Protein AF-A0AA91GP46-F1 (afdb_monomer)

Sequence (173 aa):
DNTVKLWDTSTGKQIKTLKGHTNSVNGVSFSPDGKMLASASGDNTVKLWDTSTGNQIKTLKGHTNSVNGVSFSPDGKMLASASGDNTVKLWDTSTGKQIKTLTGHTGLVNGVSFSPDGKMLATASRDNTVRLWRWDSDYLLREGCDFIREYFNTNPPEDESDRHMCDGIGSAK

Secondary structure (DSSP, 8-state):
--EEEEE-TTT--EEEEEE--SS-EEEEEE-TTSSEEEEEETTSEEEEEETTT--EEEEEE--SS-EEEEEE-TTSSEEEEEETTS-EEEEETTT--EEEEE---SS-EEEEEE-TTSSEEEEEETTS-EEEEE--HHHHHHHHHHHHHHHHTTS--SSGGGGGTTTT-----

pLDDT: mean 95.14, std 6.08, range [58.66, 98.94]

Mean predicted aligned error: 5.58 Å

Foldseek 3Di:
DQWDWDADPVPRDTPDIQHDGPFDFQEKEAQLVRQWIWTWFQSQWIWIAGRVVSDTPDIQHDGPGGFNYKEAQLVRQWMWTFFQSQWIWIAGPVVSDTPDIHHDGPGGWNYWYADNVRQWMWIDGPSRDIDIDGDDPLLVLQVVVVVQCVVCVPPPDPDPVSVCPCPPRHHHD

Structure (mmCIF, N/CA/C/O backbone):
data_AF-A0AA91GP46-F1
#
_entry.id   AF-A0AA91GP46-F1
#
loop_
_atom_site.group_PDB
_atom_site.id
_atom_site.type_symbol
_atom_site.label_atom_id
_atom_site.label_alt_id
_atom_site.label_comp_id
_atom_site.label_asym_id
_atom_site.label_entity_id
_atom_site.label_seq_id
_atom_site.pdbx_PDB_ins_code
_atom_site.Cartn_x
_atom_site.Cartn_y
_atom_site.Cartn_z
_atom_site.occupancy
_atom_site.B_iso_or_equiv
_atom_site.auth_seq_id
_atom_site.auth_comp_id
_atom_site.auth_asym_id
_atom_site.auth_atom_id
_atom_site.pdbx_PDB_model_num
ATOM 1 N N . ASP A 1 1 ? -9.945 14.471 12.479 1.00 96.56 1 ASP A N 1
ATOM 2 C CA . ASP A 1 1 ? -9.531 14.522 13.901 1.00 96.56 1 ASP A CA 1
ATOM 3 C C . ASP A 1 1 ? -8.277 13.670 14.175 1.00 96.56 1 ASP A C 1
ATOM 5 O O . ASP A 1 1 ? -7.991 13.372 15.328 1.00 96.56 1 ASP A O 1
ATOM 9 N N . ASN A 1 2 ? -7.514 13.296 13.136 1.00 98.19 2 ASN A N 1
ATOM 10 C CA . ASN A 1 2 ? -6.293 12.481 13.210 1.00 98.19 2 ASN A CA 1
ATOM 11 C C . ASN A 1 2 ? -6.487 11.062 13.782 1.00 98.19 2 ASN A C 1
ATOM 13 O O . ASN A 1 2 ? -5.512 10.397 14.137 1.00 98.19 2 ASN A O 1
ATOM 17 N N . THR A 1 3 ? -7.729 10.578 13.885 1.00 98.19 3 THR A N 1
ATOM 18 C CA . THR A 1 3 ? -8.027 9.243 14.414 1.00 98.19 3 THR A CA 1
ATOM 19 C C . THR A 1 3 ? -8.643 8.334 13.361 1.00 98.19 3 THR A C 1
ATOM 21 O O . THR A 1 3 ? -9.238 8.793 12.389 1.00 98.19 3 THR A O 1
ATOM 24 N N . VAL A 1 4 ? -8.525 7.025 13.579 1.00 98.56 4 VAL A N 1
ATOM 25 C CA . VAL A 1 4 ? -9.349 6.019 12.897 1.00 98.56 4 VAL A CA 1
ATOM 26 C C . VAL A 1 4 ? -10.395 5.524 13.883 1.00 98.56 4 VAL A C 1
ATOM 28 O O . VAL A 1 4 ? -10.095 5.319 15.057 1.00 98.56 4 VAL A O 1
ATOM 31 N N . LYS A 1 5 ? -11.625 5.306 13.428 1.00 98.25 5 LYS A N 1
ATOM 32 C CA . LYS A 1 5 ? -12.705 4.775 14.265 1.00 98.25 5 LYS A CA 1
ATOM 33 C C . LYS A 1 5 ? -13.228 3.481 13.666 1.00 98.25 5 LYS A C 1
ATOM 35 O O . LYS A 1 5 ? -13.514 3.426 12.475 1.00 98.25 5 LYS A O 1
ATOM 40 N N . LEU A 1 6 ? -13.340 2.456 14.502 1.00 97.62 6 LEU A N 1
ATOM 41 C CA . LEU A 1 6 ? -13.968 1.189 14.147 1.00 97.62 6 LEU A CA 1
ATOM 42 C C . LEU A 1 6 ? -15.413 1.207 14.620 1.00 97.62 6 LEU A C 1
ATOM 44 O O . LEU A 1 6 ? -15.687 1.637 15.743 1.00 97.62 6 LEU A O 1
ATOM 48 N N . TRP A 1 7 ? -16.311 0.725 13.772 1.00 97.88 7 TRP A N 1
ATOM 49 C CA . TRP A 1 7 ? -17.750 0.741 13.992 1.00 97.88 7 TRP A CA 1
ATOM 50 C C . TRP A 1 7 ? -18.317 -0.648 13.764 1.00 97.88 7 TRP A C 1
ATOM 52 O O . TRP A 1 7 ? -17.886 -1.363 12.861 1.00 97.88 7 TRP A O 1
ATOM 62 N N . ASP A 1 8 ? -19.288 -1.008 14.585 1.00 96.94 8 ASP A N 1
ATOM 63 C CA . ASP A 1 8 ? -20.102 -2.189 14.373 1.00 96.94 8 ASP A CA 1
ATOM 64 C C . ASP A 1 8 ? -21.146 -1.865 13.298 1.00 96.94 8 ASP A C 1
ATOM 66 O O . ASP A 1 8 ? -21.935 -0.930 13.452 1.00 96.94 8 ASP A O 1
ATOM 70 N N . THR A 1 9 ? -21.140 -2.610 12.195 1.00 95.88 9 THR A N 1
ATOM 71 C CA . THR A 1 9 ? -22.022 -2.341 11.049 1.00 95.88 9 THR A CA 1
ATOM 72 C C . THR A 1 9 ? -23.475 -2.723 11.310 1.00 95.88 9 THR A C 1
ATOM 74 O O . THR A 1 9 ? -24.362 -2.177 10.660 1.00 95.88 9 THR A O 1
ATOM 77 N N . SER A 1 10 ? -23.734 -3.624 12.263 1.00 97.56 10 SER A N 1
ATOM 78 C CA . SER A 1 10 ? -25.087 -4.075 12.601 1.00 97.56 10 SER A CA 1
ATOM 79 C C . SER A 1 10 ? -25.807 -3.106 13.542 1.00 97.56 10 SER A C 1
ATOM 81 O O . SER A 1 10 ? -27.008 -2.885 13.414 1.00 97.56 10 SER A O 1
ATOM 83 N N . THR A 1 11 ? -25.068 -2.495 14.470 1.00 97.62 11 THR A N 1
ATOM 84 C CA . THR A 1 11 ? -25.612 -1.612 15.512 1.00 97.62 11 THR A CA 1
ATOM 85 C C . THR A 1 11 ? -25.316 -0.134 15.272 1.00 97.62 11 THR A C 1
ATOM 87 O O . THR A 1 11 ? -25.898 0.715 15.947 1.00 97.62 11 THR A O 1
ATOM 90 N N . GLY A 1 12 ? -24.382 0.192 14.373 1.00 96.94 12 GLY A N 1
ATOM 91 C CA . GLY A 1 12 ? -23.909 1.559 14.139 1.00 96.94 12 GLY A CA 1
ATOM 92 C C . GLY A 1 12 ? -23.119 2.149 15.311 1.00 96.94 12 GLY A C 1
ATOM 93 O O . GLY A 1 12 ? -22.878 3.355 15.349 1.00 96.94 12 GLY A O 1
ATOM 94 N N . LYS A 1 13 ? -22.726 1.333 16.298 1.00 97.88 13 LYS A N 1
ATOM 95 C CA . LYS A 1 13 ? -21.994 1.801 17.480 1.00 97.88 13 LYS A CA 1
ATOM 96 C C . LYS A 1 13 ? -20.494 1.829 17.217 1.00 97.88 13 LYS A C 1
ATOM 98 O O . LYS A 1 13 ? -19.929 0.909 16.631 1.00 97.88 13 LYS A O 1
ATOM 103 N N . GLN A 1 14 ? -19.828 2.873 17.704 1.00 97.44 14 GLN A N 1
ATOM 104 C CA . GLN A 1 14 ? -18.370 2.950 17.672 1.00 97.44 14 GLN A CA 1
ATOM 105 C C . GLN A 1 14 ? -17.780 1.899 18.625 1.00 97.44 14 GLN A C 1
ATOM 107 O O . GLN A 1 14 ? -18.035 1.940 19.827 1.00 97.44 14 GLN A O 1
ATOM 112 N N . ILE A 1 15 ? -16.952 0.999 18.097 1.00 97.06 15 ILE A N 1
ATOM 113 C CA . ILE A 1 15 ? -16.256 -0.046 18.857 1.00 97.06 15 ILE A CA 1
ATOM 114 C C . ILE A 1 15 ? -14.956 0.505 19.455 1.00 97.06 15 ILE A C 1
ATOM 116 O O . ILE A 1 15 ? -14.682 0.321 20.639 1.00 97.06 15 ILE A O 1
ATOM 120 N N . LYS A 1 16 ? -14.139 1.198 18.646 1.00 96.94 16 LYS A N 1
ATOM 121 C CA . LYS A 1 16 ? -12.816 1.712 19.052 1.00 96.94 16 LYS A CA 1
ATOM 122 C C . LYS A 1 16 ? -12.487 3.036 18.370 1.00 96.94 16 LYS A C 1
ATOM 124 O O . LYS A 1 16 ? -12.956 3.317 17.271 1.00 96.94 16 LYS A O 1
ATOM 129 N N . THR A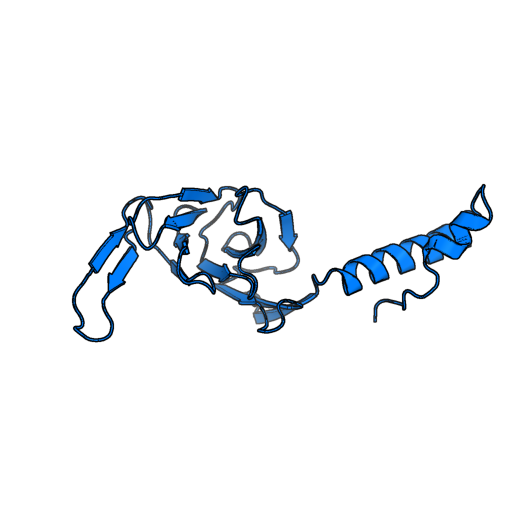 1 17 ? -11.625 3.824 19.010 1.00 98.25 17 THR A N 1
ATOM 130 C CA . THR A 1 17 ? -10.915 4.951 18.386 1.00 98.25 17 THR A CA 1
ATOM 131 C C . THR A 1 17 ? -9.416 4.672 18.460 1.00 98.25 17 THR A C 1
ATOM 133 O O . THR A 1 17 ? -8.861 4.594 19.553 1.00 98.25 17 THR A O 1
ATOM 136 N N . LEU A 1 18 ? -8.771 4.533 17.307 1.00 98.50 18 LEU A N 1
ATOM 137 C CA . LEU A 1 18 ? -7.339 4.310 17.156 1.00 98.50 18 LEU A CA 1
ATOM 138 C C . LEU A 1 18 ? -6.648 5.674 17.052 1.00 98.50 18 LEU A C 1
ATOM 140 O O . LEU A 1 18 ? -6.900 6.446 16.121 1.00 98.50 18 LEU A O 1
ATOM 144 N N . LYS A 1 19 ? -5.809 5.989 18.041 1.00 98.25 19 LYS A N 1
ATOM 145 C CA . LYS A 1 19 ? -5.081 7.260 18.143 1.00 98.25 19 LYS A CA 1
ATOM 146 C C . LYS A 1 19 ? -3.595 7.019 17.904 1.00 98.25 19 LYS A C 1
ATOM 148 O O . LYS A 1 19 ? -3.043 6.051 18.417 1.00 98.25 19 LYS A O 1
ATOM 153 N N . GLY A 1 20 ? -2.945 7.916 17.168 1.00 98.12 20 GLY A N 1
ATOM 154 C CA . GLY A 1 20 ? -1.490 7.870 16.994 1.00 98.12 20 GLY A CA 1
ATOM 155 C C . GLY A 1 20 ? -0.954 8.598 15.766 1.00 98.12 20 GLY A C 1
ATOM 156 O O . GLY A 1 20 ? 0.243 8.866 15.718 1.00 98.12 20 GLY A O 1
ATOM 157 N N . HIS A 1 21 ? -1.799 8.925 14.786 1.00 98.75 21 HIS A N 1
ATOM 158 C CA . HIS A 1 21 ? -1.421 9.855 13.722 1.00 98.75 21 HIS A CA 1
ATOM 159 C C . HIS A 1 21 ? -1.382 11.293 14.249 1.00 98.75 21 HIS A C 1
ATOM 161 O O . HIS A 1 21 ? -2.168 11.668 15.122 1.00 98.75 21 HIS A O 1
ATOM 167 N N . THR A 1 22 ? -0.455 12.093 13.724 1.00 98.62 22 THR A N 1
ATOM 168 C CA . THR A 1 22 ? -0.281 13.505 14.116 1.00 98.62 22 THR A CA 1
ATOM 169 C C . THR A 1 22 ? -0.909 14.477 13.119 1.00 98.62 22 THR A C 1
ATOM 171 O O . THR A 1 22 ? -0.938 15.679 13.369 1.00 98.62 22 THR A O 1
ATOM 174 N N . ASN A 1 23 ? -1.453 13.961 12.016 1.00 98.75 23 ASN A N 1
ATOM 175 C CA . ASN A 1 23 ? -2.163 14.715 10.991 1.00 98.75 23 ASN A CA 1
ATOM 176 C C . ASN A 1 23 ? -3.373 13.908 10.479 1.00 98.75 23 ASN A C 1
ATOM 178 O O . ASN A 1 23 ? -3.661 12.813 10.973 1.00 98.75 23 ASN A O 1
ATOM 182 N N . SER A 1 24 ? -4.097 14.468 9.512 1.00 98.50 24 SER A N 1
ATOM 183 C CA . SER A 1 24 ? -5.296 13.884 8.915 1.00 98.50 24 SER A CA 1
ATOM 184 C C . SER A 1 24 ? -5.038 12.481 8.375 1.00 98.50 24 SER A C 1
ATOM 186 O O . SER A 1 24 ? -4.049 12.245 7.686 1.00 98.50 24 SER A O 1
ATOM 188 N N . VAL A 1 25 ? -5.961 11.565 8.664 1.00 98.81 25 VAL A N 1
ATOM 189 C CA . VAL A 1 25 ? -5.980 10.228 8.070 1.00 98.81 25 VAL A CA 1
ATOM 190 C C . VAL A 1 25 ? -6.736 10.314 6.749 1.00 98.81 25 VAL A C 1
ATOM 192 O O . VAL A 1 25 ? -7.915 10.657 6.740 1.00 98.81 25 VAL A O 1
ATOM 195 N N . ASN A 1 26 ? -6.051 10.019 5.649 1.00 98.56 26 ASN A N 1
ATOM 196 C CA . ASN A 1 26 ? -6.569 10.197 4.292 1.00 98.56 26 ASN A CA 1
ATOM 197 C C . ASN A 1 26 ? -7.157 8.909 3.706 1.00 98.56 26 ASN A C 1
ATOM 199 O O . ASN A 1 26 ? -8.009 8.964 2.825 1.00 98.56 26 ASN A O 1
ATOM 203 N N . GLY A 1 27 ? -6.723 7.747 4.199 1.00 98.06 27 GLY A N 1
ATOM 204 C CA . GLY A 1 27 ? -7.195 6.455 3.714 1.00 98.06 27 GLY A CA 1
ATOM 205 C C . GLY A 1 27 ? -7.035 5.356 4.753 1.00 98.06 27 GLY A C 1
ATOM 206 O O . GLY A 1 27 ? -6.157 5.423 5.616 1.00 98.06 27 GLY A O 1
ATOM 207 N N . VAL A 1 28 ? -7.883 4.336 4.659 1.00 98.69 28 VAL A N 1
ATOM 208 C CA . VAL A 1 28 ? -7.828 3.131 5.491 1.00 98.69 28 VAL A CA 1
ATOM 209 C C . VAL A 1 28 ? -8.083 1.890 4.642 1.00 98.69 28 VAL A C 1
ATOM 211 O O . VAL A 1 28 ? -8.812 1.955 3.657 1.00 98.69 28 VAL A O 1
ATOM 214 N N . SER A 1 29 ? -7.506 0.758 5.037 1.00 98.69 29 SER A N 1
ATOM 215 C CA . SER A 1 29 ? -7.761 -0.546 4.416 1.00 98.69 29 SER A CA 1
ATOM 216 C C . SER A 1 29 ? -7.728 -1.627 5.483 1.00 98.69 29 SER A C 1
ATOM 218 O O . SER A 1 29 ? -6.786 -1.683 6.273 1.00 98.69 29 SER A O 1
ATOM 220 N N . PHE A 1 30 ? -8.715 -2.519 5.487 1.00 98.62 30 PHE A N 1
ATOM 221 C CA . PHE A 1 30 ? -8.590 -3.776 6.220 1.00 98.62 30 PHE A CA 1
ATOM 222 C C . PHE A 1 30 ? -7.659 -4.725 5.469 1.00 98.62 30 PHE A C 1
ATOM 224 O O . PHE A 1 30 ? -7.580 -4.694 4.239 1.00 98.62 30 PHE A O 1
ATOM 231 N N . SER A 1 31 ? -6.951 -5.550 6.230 1.00 98.44 31 SER A N 1
ATOM 232 C CA . SER A 1 31 ? -6.342 -6.775 5.716 1.00 98.44 31 SER A CA 1
ATOM 233 C C . SER A 1 31 ? -7.433 -7.786 5.335 1.00 98.44 31 SER A C 1
ATOM 235 O O . SER A 1 31 ? -8.527 -7.731 5.904 1.00 98.44 31 SER A O 1
ATOM 237 N N . PRO A 1 32 ? -7.160 -8.719 4.406 1.00 98.25 32 PRO A N 1
ATOM 238 C CA . PRO A 1 32 ? -8.157 -9.685 3.936 1.00 98.25 32 PRO A CA 1
ATOM 239 C C . PRO A 1 32 ? -8.743 -10.576 5.039 1.00 98.25 32 PRO A C 1
ATOM 241 O O . PRO A 1 32 ? -9.914 -10.936 4.976 1.00 98.25 32 PRO A O 1
ATOM 244 N N . ASP A 1 33 ? -7.956 -10.903 6.068 1.00 97.81 33 ASP A N 1
ATOM 245 C CA . ASP A 1 33 ? -8.416 -11.686 7.222 1.00 97.81 33 ASP A CA 1
ATOM 246 C C . ASP A 1 33 ? -9.077 -10.832 8.321 1.00 97.81 33 ASP A C 1
ATOM 248 O O . ASP A 1 33 ? -9.532 -11.362 9.336 1.00 97.81 33 ASP A O 1
ATOM 252 N N . GLY A 1 34 ? -9.118 -9.509 8.135 1.00 97.81 34 GLY A N 1
ATOM 253 C CA . GLY A 1 34 ? -9.711 -8.545 9.054 1.00 97.81 34 GLY A CA 1
ATOM 254 C C . GLY A 1 34 ? -8.941 -8.327 10.359 1.00 97.81 34 GLY A C 1
ATOM 255 O O . GLY A 1 34 ? -9.394 -7.532 11.186 1.00 97.81 34 GLY A O 1
ATOM 256 N N . LYS A 1 35 ? -7.789 -8.978 10.577 1.00 97.81 35 LYS A N 1
ATOM 257 C CA . LYS A 1 35 ? -7.037 -8.879 11.847 1.00 97.81 35 LYS A CA 1
ATOM 258 C C . LYS A 1 35 ? -6.205 -7.611 11.945 1.00 97.81 35 LYS A C 1
ATOM 260 O O . LYS A 1 35 ? -5.932 -7.119 13.039 1.00 97.81 35 LYS A O 1
ATOM 265 N N . MET A 1 36 ? -5.815 -7.070 10.798 1.00 98.31 36 MET A N 1
ATOM 266 C CA . MET A 1 36 ? -5.086 -5.813 10.695 1.00 98.31 36 MET A CA 1
ATOM 267 C C . MET A 1 36 ? -5.898 -4.750 9.961 1.00 98.31 36 MET A C 1
ATOM 269 O O . MET A 1 36 ? -6.620 -5.044 9.005 1.00 98.31 36 MET A O 1
ATOM 273 N N . LEU A 1 37 ? -5.718 -3.499 10.371 1.00 98.69 37 LEU A N 1
ATOM 274 C CA . LEU A 1 37 ? -6.115 -2.316 9.615 1.00 98.69 37 LEU A CA 1
ATOM 275 C C . LEU A 1 37 ? -4.865 -1.497 9.304 1.00 98.69 37 LEU A C 1
ATOM 277 O O . LEU A 1 37 ? -3.976 -1.368 10.144 1.00 98.69 37 LEU A O 1
ATOM 281 N N . ALA A 1 38 ? -4.798 -0.936 8.105 1.00 98.88 38 ALA A N 1
ATOM 282 C CA . ALA A 1 38 ? -3.798 0.039 7.713 1.00 98.88 38 ALA A CA 1
ATOM 283 C C . ALA A 1 38 ? -4.437 1.420 7.590 1.00 98.88 38 ALA A C 1
ATOM 285 O O . ALA A 1 38 ? -5.573 1.533 7.129 1.00 98.88 38 ALA A O 1
ATOM 286 N N . SER A 1 39 ? -3.703 2.465 7.962 1.00 98.88 39 SER A N 1
ATOM 287 C CA . SER A 1 39 ? -4.118 3.858 7.783 1.00 98.88 39 SER A CA 1
ATOM 288 C C . SER A 1 39 ? -3.008 4.693 7.159 1.00 98.88 39 SER A C 1
ATOM 290 O O . SER A 1 39 ? -1.861 4.620 7.596 1.00 98.88 39 SER A O 1
ATOM 292 N N . ALA A 1 40 ? -3.360 5.485 6.149 1.00 98.88 40 ALA A N 1
ATOM 293 C CA . ALA A 1 40 ? -2.502 6.445 5.461 1.00 98.88 40 ALA A CA 1
ATOM 294 C C . ALA A 1 40 ? -2.780 7.863 5.973 1.00 98.88 40 ALA A C 1
ATOM 296 O O . ALA A 1 40 ? -3.942 8.223 6.173 1.00 98.88 40 ALA A O 1
ATOM 297 N N . SER A 1 41 ? -1.736 8.664 6.182 1.00 98.88 41 SER A N 1
ATOM 298 C CA . SER A 1 41 ? -1.865 9.967 6.837 1.00 98.88 41 SER A CA 1
ATOM 299 C C . SER A 1 41 ? -1.019 11.066 6.202 1.00 98.88 41 SER A C 1
ATOM 301 O O . SER A 1 41 ? 0.054 10.829 5.639 1.00 98.88 41 SER A O 1
ATOM 303 N N . GLY A 1 42 ? -1.483 12.302 6.391 1.00 98.81 42 GLY A N 1
ATOM 304 C CA . GLY A 1 42 ? -0.745 13.533 6.112 1.00 98.81 42 GLY A CA 1
ATOM 305 C C . GLY A 1 42 ? 0.460 13.775 7.028 1.00 98.81 42 GLY A C 1
ATOM 306 O O . GLY A 1 42 ? 1.102 14.813 6.918 1.00 98.81 42 GLY A O 1
ATOM 307 N N . ASP A 1 43 ? 0.764 12.862 7.955 1.00 98.81 43 ASP A N 1
ATOM 308 C CA . ASP A 1 43 ? 2.023 12.849 8.718 1.00 98.81 43 ASP A CA 1
ATOM 309 C C . ASP A 1 43 ? 3.144 12.063 8.013 1.00 98.81 43 ASP A C 1
ATOM 311 O O . ASP A 1 43 ? 4.183 11.779 8.610 1.00 98.81 43 ASP A O 1
ATOM 315 N N . ASN A 1 44 ? 2.928 11.729 6.737 1.00 98.81 44 ASN A N 1
ATOM 316 C CA . ASN A 1 44 ? 3.842 11.013 5.847 1.00 98.81 44 ASN A CA 1
ATOM 317 C C . ASN A 1 44 ? 4.085 9.550 6.254 1.00 98.81 44 ASN A C 1
ATOM 319 O O . ASN A 1 44 ? 5.022 8.908 5.768 1.00 98.81 44 ASN A O 1
ATOM 323 N N . THR A 1 45 ? 3.249 8.997 7.140 1.00 98.88 45 THR A N 1
ATOM 324 C CA . THR A 1 45 ? 3.364 7.608 7.589 1.00 98.88 45 THR A CA 1
ATOM 325 C C . THR A 1 45 ? 2.146 6.771 7.230 1.00 98.88 45 THR A C 1
ATOM 327 O O . THR A 1 45 ? 1.029 7.266 7.055 1.00 98.88 45 THR A O 1
ATOM 330 N N . VAL A 1 46 ? 2.380 5.462 7.171 1.00 98.94 46 VAL A N 1
ATOM 331 C CA . VAL A 1 46 ? 1.321 4.459 7.260 1.00 98.94 46 VAL A CA 1
ATOM 332 C C . VAL A 1 46 ? 1.409 3.789 8.623 1.00 98.94 46 VAL A C 1
ATOM 334 O O . VAL A 1 46 ? 2.504 3.470 9.085 1.00 98.94 46 VAL A O 1
ATOM 337 N N . LYS A 1 47 ? 0.279 3.544 9.282 1.00 98.88 47 LYS A N 1
ATOM 338 C CA . LYS A 1 47 ? 0.242 2.760 10.524 1.00 98.88 47 LYS A CA 1
ATOM 339 C C . LYS A 1 47 ? -0.537 1.476 10.322 1.00 98.88 47 LYS A C 1
ATOM 341 O O . LYS A 1 47 ? -1.547 1.469 9.627 1.00 98.88 47 LYS A O 1
ATOM 346 N N . LEU A 1 48 ? -0.043 0.405 10.936 1.00 98.81 48 LEU A N 1
ATOM 347 C CA . LEU A 1 48 ? -0.727 -0.880 11.024 1.00 98.81 48 LEU A CA 1
ATOM 348 C C . LEU A 1 48 ? -1.260 -1.057 12.438 1.00 98.81 48 LEU A C 1
ATOM 350 O O . LEU A 1 48 ? -0.535 -0.813 13.405 1.00 98.81 48 LEU A O 1
ATOM 354 N N . TRP A 1 49 ? -2.501 -1.505 12.542 1.00 98.75 49 TRP A N 1
ATOM 355 C CA . TRP A 1 49 ? -3.242 -1.648 13.787 1.00 98.75 49 TRP A CA 1
ATOM 356 C C . TRP A 1 49 ? -3.794 -3.055 13.894 1.00 98.75 49 TRP A C 1
ATOM 358 O O . TRP A 1 49 ? -4.268 -3.603 12.903 1.00 98.75 49 TRP A O 1
ATOM 368 N N . ASP A 1 50 ? -3.773 -3.604 15.097 1.00 98.44 50 ASP A N 1
ATOM 369 C CA . ASP A 1 50 ? -4.496 -4.824 15.422 1.00 98.44 50 ASP A CA 1
ATOM 370 C C . ASP A 1 50 ? -5.967 -4.453 15.652 1.00 98.44 50 ASP A C 1
ATOM 372 O O . ASP A 1 50 ? -6.276 -3.599 16.488 1.00 98.44 50 ASP A O 1
ATOM 376 N N . THR A 1 51 ? -6.887 -5.044 14.893 1.00 97.44 51 THR A N 1
ATOM 377 C CA . THR A 1 51 ? -8.310 -4.660 14.934 1.00 97.44 51 THR A CA 1
ATOM 378 C C . THR A 1 51 ? -9.002 -5.123 16.216 1.00 97.44 51 THR A C 1
ATOM 380 O O . THR A 1 51 ? -9.917 -4.452 16.703 1.00 97.44 51 THR A O 1
ATOM 383 N N . SER A 1 52 ? -8.530 -6.223 16.810 1.00 97.19 52 SER A N 1
ATOM 384 C CA . SER A 1 52 ? -9.103 -6.817 18.020 1.00 97.19 52 SER A CA 1
ATOM 385 C C . SER A 1 52 ? -8.763 -6.011 19.278 1.00 97.19 52 SER A C 1
ATOM 387 O O . SER A 1 52 ? -9.631 -5.698 20.099 1.00 97.19 52 SER A O 1
ATOM 389 N N . THR A 1 53 ? -7.509 -5.582 19.403 1.00 97.44 53 THR A N 1
ATOM 390 C CA . THR A 1 53 ? -7.001 -4.823 20.550 1.00 97.44 53 THR A CA 1
ATOM 391 C C . THR A 1 53 ? -7.141 -3.322 20.321 1.00 97.44 53 THR A C 1
ATOM 393 O O . THR A 1 53 ? -7.510 -2.595 21.243 1.00 97.44 53 THR A O 1
ATOM 396 N N . GLY A 1 54 ? -6.992 -2.856 19.080 1.00 97.19 54 GLY A N 1
ATOM 397 C CA . GLY A 1 54 ? -6.874 -1.441 18.725 1.00 97.19 54 GLY A CA 1
ATOM 398 C C . GLY A 1 54 ? -5.456 -0.890 18.887 1.00 97.19 54 GLY A C 1
ATOM 399 O O . GLY A 1 54 ? -5.248 0.315 18.736 1.00 97.19 54 GLY A O 1
ATOM 400 N N . ASN A 1 55 ? -4.483 -1.745 19.205 1.00 98.06 55 ASN A N 1
ATOM 401 C CA . ASN A 1 55 ? -3.103 -1.329 19.399 1.00 98.06 55 ASN A CA 1
ATOM 402 C C . ASN A 1 55 ? -2.409 -1.094 18.057 1.00 98.06 55 ASN A C 1
ATOM 404 O O . ASN A 1 55 ? -2.624 -1.814 17.081 1.00 98.06 55 ASN A O 1
ATOM 408 N N . GLN A 1 56 ? -1.525 -0.099 18.020 1.00 98.44 56 GLN A N 1
ATOM 409 C CA . GLN A 1 56 ? -0.631 0.100 16.886 1.00 98.44 56 GLN A CA 1
ATOM 410 C C . GLN A 1 56 ? 0.421 -1.018 16.866 1.00 98.44 56 GLN A C 1
ATOM 412 O O . GLN A 1 56 ? 1.200 -1.151 17.806 1.00 98.44 56 GLN A O 1
ATOM 417 N N . ILE A 1 57 ? 0.487 -1.773 15.772 1.00 98.12 57 ILE A N 1
ATOM 418 C CA . ILE A 1 57 ? 1.487 -2.822 15.539 1.00 98.12 57 ILE A CA 1
ATOM 419 C C . ILE A 1 57 ? 2.769 -2.194 14.978 1.00 98.12 57 ILE A C 1
ATOM 421 O O . ILE A 1 57 ? 3.868 -2.475 15.452 1.00 98.12 57 ILE A O 1
ATOM 425 N N . LYS A 1 58 ? 2.645 -1.336 13.954 1.00 98.31 58 LYS A N 1
ATOM 426 C CA . LYS A 1 58 ? 3.793 -0.737 13.249 1.00 98.31 58 LYS A CA 1
ATOM 427 C C . LYS A 1 58 ? 3.505 0.682 12.775 1.00 98.31 58 LYS A C 1
ATOM 429 O O . LYS A 1 58 ? 2.360 1.048 12.521 1.00 98.31 58 LYS A O 1
ATOM 434 N N . THR A 1 59 ? 4.572 1.460 12.605 1.00 98.69 59 THR A N 1
ATOM 435 C CA . THR A 1 59 ? 4.576 2.702 11.819 1.00 98.69 59 THR A CA 1
ATOM 436 C C . THR A 1 59 ? 5.564 2.529 10.671 1.00 98.69 59 THR A C 1
ATOM 438 O O . THR A 1 59 ? 6.757 2.351 10.910 1.00 98.69 59 THR A O 1
ATOM 441 N N . LEU A 1 60 ? 5.068 2.577 9.442 1.00 98.81 60 LEU A N 1
ATOM 442 C CA . LEU A 1 60 ? 5.850 2.487 8.219 1.00 98.81 60 LEU A CA 1
ATOM 443 C C . LEU A 1 60 ? 6.255 3.905 7.808 1.00 98.81 60 LEU A C 1
ATOM 445 O O . LEU A 1 60 ? 5.402 4.759 7.547 1.00 98.81 60 LEU A O 1
ATOM 449 N N . LYS A 1 61 ? 7.564 4.158 7.806 1.00 98.62 61 LYS A N 1
ATOM 450 C CA . LYS A 1 61 ? 8.171 5.449 7.465 1.00 98.62 61 LYS A CA 1
ATOM 451 C C . LYS A 1 61 ? 8.963 5.308 6.173 1.00 98.62 61 LYS A C 1
ATOM 453 O O . LYS A 1 61 ? 9.631 4.297 5.973 1.00 98.62 61 LYS A O 1
ATOM 458 N N . GLY A 1 62 ? 8.919 6.331 5.327 1.00 98.25 62 GLY A N 1
ATOM 459 C CA . GLY A 1 62 ? 9.726 6.377 4.106 1.00 98.25 62 GLY A CA 1
ATOM 460 C C . GLY A 1 62 ? 9.166 7.278 3.011 1.00 98.25 62 GLY A C 1
ATOM 461 O O . GLY A 1 62 ? 9.922 7.674 2.130 1.00 98.25 62 GLY A O 1
ATOM 462 N N . HIS A 1 63 ? 7.875 7.615 3.051 1.00 98.75 63 HIS A N 1
ATOM 463 C CA . HIS A 1 63 ? 7.331 8.688 2.220 1.00 98.75 63 HIS A CA 1
ATOM 464 C C . HIS A 1 63 ? 7.804 10.053 2.731 1.00 98.75 63 HIS A C 1
ATOM 466 O O . HIS A 1 63 ? 7.977 10.251 3.936 1.00 98.75 63 H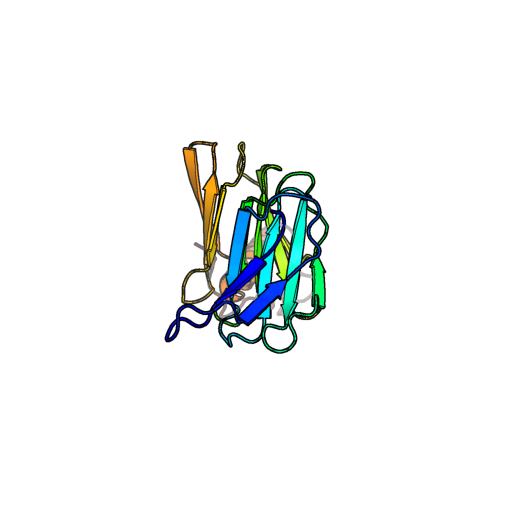IS A O 1
ATOM 472 N N . THR A 1 64 ? 8.030 10.988 1.810 1.00 98.69 64 THR A N 1
ATOM 473 C CA . THR A 1 64 ? 8.510 12.348 2.124 1.00 98.69 64 THR A CA 1
ATOM 474 C C . THR A 1 64 ? 7.394 13.391 2.094 1.00 98.69 64 THR A C 1
ATOM 476 O O . THR A 1 64 ? 7.629 14.555 2.408 1.00 98.69 64 THR A O 1
ATOM 479 N N . ASN A 1 65 ? 6.175 12.971 1.757 1.00 98.81 65 ASN A N 1
ATOM 480 C CA . ASN A 1 65 ? 4.970 13.791 1.736 1.00 98.81 65 ASN A CA 1
ATOM 481 C C . ASN A 1 65 ? 3.750 12.948 2.163 1.00 98.81 65 ASN A C 1
ATOM 483 O O . ASN A 1 65 ? 3.884 11.752 2.441 1.00 98.81 65 ASN A O 1
ATOM 487 N N . SER A 1 66 ? 2.577 13.582 2.230 1.00 98.75 66 SER A N 1
ATOM 488 C CA . SER A 1 66 ? 1.316 12.994 2.682 1.00 98.75 66 SER A CA 1
ATOM 489 C C . SER A 1 66 ? 1.033 11.662 1.998 1.00 98.75 66 SER A C 1
ATOM 491 O O . SER A 1 66 ? 1.028 11.582 0.767 1.00 98.75 66 SER A O 1
ATOM 493 N N . VAL A 1 67 ? 0.730 10.635 2.793 1.00 98.94 67 VAL A N 1
ATOM 494 C CA . VAL A 1 67 ? 0.226 9.369 2.267 1.00 98.94 67 VAL A CA 1
ATOM 495 C C . VAL A 1 67 ? -1.278 9.514 2.075 1.00 98.94 67 VAL A C 1
ATOM 497 O O . VAL A 1 67 ? -2.022 9.774 3.022 1.00 98.94 67 VAL A O 1
ATOM 500 N N . ASN A 1 68 ? -1.724 9.376 0.833 1.00 98.75 68 ASN A N 1
ATOM 501 C CA . ASN A 1 68 ? -3.094 9.677 0.423 1.00 98.75 68 ASN A CA 1
ATOM 502 C C . ASN A 1 68 ? -3.966 8.421 0.349 1.00 98.75 68 ASN A C 1
ATOM 504 O O . ASN A 1 68 ? -5.171 8.503 0.552 1.00 98.75 68 ASN A O 1
ATOM 508 N N . GLY A 1 69 ? -3.362 7.258 0.100 1.00 98.31 69 GLY A N 1
ATOM 509 C CA . GLY A 1 69 ? -4.085 5.997 -0.029 1.00 98.31 69 GLY A CA 1
ATOM 510 C C . GLY A 1 69 ? -3.254 4.803 0.412 1.00 98.31 69 GLY A C 1
ATOM 511 O O . GLY A 1 69 ? -2.021 4.844 0.405 1.00 98.31 69 GLY A O 1
ATOM 512 N N . VAL A 1 70 ? -3.944 3.732 0.793 1.00 98.75 70 VAL A N 1
ATOM 513 C CA . VAL A 1 70 ? -3.344 2.463 1.198 1.00 98.75 70 VAL A CA 1
ATOM 514 C C . VAL A 1 70 ? -4.227 1.298 0.753 1.00 98.75 70 VAL A C 1
ATOM 516 O O . VAL A 1 70 ? -5.448 1.411 0.804 1.00 98.75 70 VAL A O 1
ATOM 519 N N . SER A 1 71 ? -3.621 0.188 0.333 1.00 98.62 71 SER A N 1
ATOM 520 C CA . SER A 1 71 ? -4.322 -1.045 -0.051 1.00 98.62 71 SER A CA 1
ATOM 521 C C . SER A 1 71 ? -3.521 -2.258 0.404 1.00 98.62 71 SER A C 1
ATOM 523 O O . SER A 1 71 ? -2.319 -2.325 0.148 1.00 98.62 71 SER A O 1
ATOM 525 N N . PHE A 1 72 ? -4.172 -3.230 1.043 1.00 98.62 72 PHE A N 1
ATOM 526 C CA . PHE A 1 72 ? -3.581 -4.557 1.253 1.00 98.62 72 PHE A CA 1
ATOM 527 C C . PHE A 1 72 ? -3.612 -5.378 -0.035 1.00 98.62 72 PHE A C 1
ATOM 529 O O . PHE A 1 72 ? -4.526 -5.219 -0.849 1.00 98.62 72 PHE A O 1
ATOM 536 N N . SER A 1 73 ? -2.626 -6.260 -0.202 1.00 97.31 73 SER A N 1
ATOM 537 C CA . SER A 1 73 ? -2.698 -7.341 -1.183 1.00 97.31 73 SER A CA 1
ATOM 538 C C . SER A 1 73 ? -3.763 -8.368 -0.764 1.00 97.31 73 SER A C 1
ATOM 540 O O . SER A 1 73 ? -4.035 -8.508 0.433 1.00 97.31 73 SER A O 1
ATOM 542 N N . PRO A 1 74 ? -4.352 -9.125 -1.709 1.00 96.94 74 PRO A N 1
ATOM 543 C CA . PRO A 1 74 ? -5.380 -10.126 -1.400 1.00 96.94 74 PRO A CA 1
ATOM 544 C C . PRO A 1 74 ? -4.912 -11.262 -0.482 1.00 96.94 74 PRO A C 1
ATOM 546 O O . PRO A 1 74 ? -5.728 -11.869 0.203 1.00 96.94 74 PRO A O 1
ATOM 549 N N . ASP A 1 75 ? -3.606 -11.537 -0.435 1.00 95.62 75 ASP A N 1
ATOM 550 C CA . ASP A 1 75 ? -3.001 -12.504 0.489 1.00 95.62 75 ASP A CA 1
ATOM 551 C C . ASP A 1 75 ? -2.576 -11.885 1.838 1.00 95.62 75 ASP A C 1
ATOM 553 O O . ASP A 1 75 ? -2.096 -12.593 2.722 1.00 95.62 75 ASP A O 1
ATOM 557 N N . GLY A 1 76 ? -2.718 -10.564 1.997 1.00 96.94 76 GLY A N 1
ATOM 558 C CA . GLY A 1 76 ? -2.382 -9.813 3.207 1.00 96.94 76 GLY A CA 1
ATOM 559 C C . GLY A 1 76 ? -0.884 -9.663 3.501 1.00 96.94 76 GLY A C 1
ATOM 560 O O . GLY A 1 76 ? -0.524 -9.018 4.490 1.00 96.94 76 GLY A O 1
ATOM 561 N N . LYS A 1 77 ? 0.004 -10.225 2.672 1.00 95.44 77 LYS A N 1
ATOM 562 C CA . LYS A 1 77 ? 1.460 -10.199 2.909 1.00 95.44 77 LYS A CA 1
ATOM 563 C C . LYS A 1 77 ? 2.095 -8.863 2.554 1.00 95.44 77 LYS A C 1
ATOM 565 O O . LYS A 1 77 ? 3.162 -8.522 3.069 1.00 95.44 77 LYS A O 1
ATOM 570 N N . MET A 1 78 ? 1.440 -8.102 1.684 1.00 96.25 78 MET A N 1
ATOM 571 C CA . MET A 1 78 ? 1.935 -6.825 1.209 1.00 96.25 78 MET A CA 1
ATOM 572 C C . MET A 1 78 ? 0.926 -5.708 1.401 1.00 96.25 78 MET A C 1
ATOM 574 O O . MET A 1 78 ? -0.290 -5.894 1.452 1.00 96.25 78 MET A O 1
ATOM 578 N N . LEU A 1 79 ? 1.479 -4.510 1.511 1.00 98.31 79 LE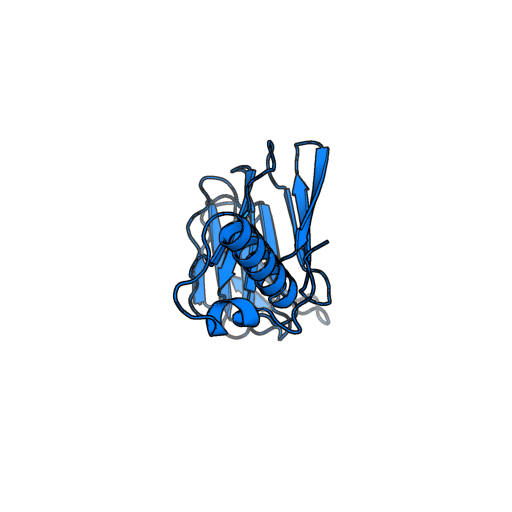U A N 1
ATOM 579 C CA . LEU A 1 79 ? 0.737 -3.269 1.566 1.00 98.31 79 LEU A CA 1
ATOM 580 C C . LEU A 1 79 ? 1.301 -2.328 0.514 1.00 98.31 79 LEU A C 1
ATOM 582 O O . LEU A 1 79 ? 2.518 -2.214 0.382 1.00 98.31 79 LEU A O 1
ATOM 586 N N . ALA A 1 80 ? 0.431 -1.631 -0.199 1.00 98.56 80 ALA A N 1
ATOM 587 C CA . ALA A 1 80 ? 0.809 -0.560 -1.101 1.00 98.56 80 ALA A CA 1
ATOM 588 C C . ALA A 1 80 ? 0.333 0.774 -0.536 1.00 98.56 80 ALA A C 1
ATOM 590 O O . ALA A 1 80 ? -0.785 0.862 -0.026 1.00 98.56 80 ALA A O 1
ATOM 591 N N . SER A 1 81 ? 1.160 1.811 -0.640 1.00 98.88 81 SER A N 1
ATOM 592 C CA . SER A 1 81 ? 0.814 3.172 -0.227 1.00 98.88 81 SER A CA 1
ATOM 593 C C . SER A 1 81 ? 1.096 4.181 -1.333 1.00 98.88 81 SER A C 1
ATOM 595 O O . SER A 1 81 ? 2.177 4.168 -1.918 1.00 98.88 81 SER A O 1
ATOM 597 N N . ALA A 1 82 ? 0.125 5.053 -1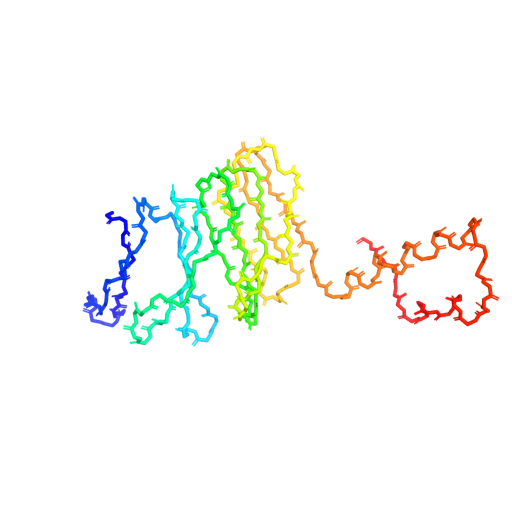.602 1.00 98.81 82 ALA A N 1
ATOM 598 C CA . ALA A 1 82 ? 0.218 6.148 -2.566 1.00 98.81 82 ALA A CA 1
ATOM 599 C C . ALA A 1 82 ? 0.458 7.475 -1.849 1.00 98.81 82 ALA A C 1
ATOM 601 O O . ALA A 1 82 ? -0.179 7.744 -0.828 1.00 98.81 82 ALA A O 1
ATOM 602 N N . SER A 1 83 ? 1.348 8.308 -2.388 1.00 98.88 83 SER A N 1
ATOM 603 C CA . SER A 1 83 ? 1.807 9.517 -1.708 1.00 98.88 83 SER A CA 1
ATOM 604 C C . SER A 1 83 ? 1.870 10.748 -2.607 1.00 98.88 83 SER A C 1
ATOM 606 O O . SER A 1 83 ? 2.023 10.679 -3.831 1.00 98.88 83 SER A O 1
ATOM 608 N N . GLY A 1 84 ? 1.802 11.908 -1.957 1.00 98.81 84 GLY A N 1
ATOM 609 C CA . GLY A 1 84 ? 2.098 13.210 -2.539 1.00 98.81 84 GLY A CA 1
ATOM 610 C C . GLY A 1 84 ? 3.581 13.448 -2.851 1.00 98.81 84 GLY A C 1
ATOM 611 O O . GLY A 1 84 ? 3.948 14.543 -3.260 1.00 98.81 84 GLY A O 1
ATOM 612 N N . ASP A 1 85 ? 4.452 12.463 -2.642 1.00 98.75 85 ASP A N 1
ATOM 613 C CA . ASP A 1 85 ? 5.838 12.486 -3.132 1.00 98.75 85 ASP A CA 1
ATOM 614 C C . ASP A 1 85 ? 5.975 11.891 -4.545 1.00 98.75 85 ASP A C 1
ATOM 616 O O . ASP A 1 85 ? 7.081 11.632 -5.010 1.00 98.75 85 ASP A O 1
ATOM 620 N N . ASN A 1 86 ? 4.841 11.691 -5.226 1.00 98.69 86 ASN A N 1
ATOM 621 C CA . ASN A 1 86 ? 4.710 11.127 -6.571 1.00 98.69 86 ASN A CA 1
ATOM 622 C C . ASN A 1 86 ? 5.113 9.646 -6.676 1.00 98.69 86 ASN A C 1
ATOM 624 O O . ASN A 1 86 ? 5.212 9.108 -7.780 1.00 98.69 86 ASN A O 1
ATOM 628 N N . THR A 1 87 ? 5.324 8.963 -5.547 1.00 98.75 87 THR A N 1
ATOM 629 C CA . THR A 1 87 ? 5.697 7.545 -5.528 1.00 98.75 87 THR A CA 1
ATOM 630 C C . THR A 1 87 ? 4.601 6.659 -4.955 1.00 98.75 87 THR A C 1
ATOM 632 O O . THR A 1 87 ? 3.704 7.095 -4.224 1.00 98.75 87 THR A O 1
ATOM 635 N N . VAL A 1 88 ? 4.720 5.370 -5.268 1.00 98.75 88 VAL A N 1
ATOM 636 C CA . VAL A 1 88 ? 4.015 4.302 -4.561 1.00 98.75 88 VAL A CA 1
ATOM 637 C C . VAL A 1 88 ? 5.033 3.401 -3.888 1.00 98.75 88 VA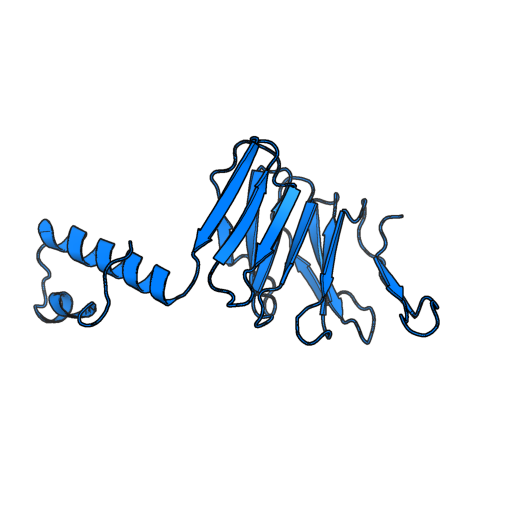L A C 1
ATOM 639 O O . VAL A 1 88 ? 6.035 3.035 -4.497 1.00 98.75 88 VAL A O 1
ATOM 642 N N . LYS A 1 89 ? 4.807 3.038 -2.627 1.00 98.62 89 LYS A N 1
ATOM 643 C CA . LYS A 1 89 ? 5.697 2.129 -1.892 1.00 98.62 89 LYS A CA 1
ATOM 644 C C . LYS A 1 89 ? 4.990 0.827 -1.577 1.00 98.62 89 LYS A C 1
ATOM 646 O O . LYS A 1 89 ? 3.823 0.828 -1.195 1.00 98.62 89 LYS A O 1
ATOM 651 N N . LEU A 1 90 ? 5.725 -0.267 -1.742 1.00 98.12 90 LEU A N 1
ATOM 652 C CA . LEU A 1 90 ? 5.321 -1.605 -1.344 1.00 98.12 90 LEU A CA 1
ATOM 653 C C . LEU A 1 90 ? 6.032 -1.976 -0.048 1.00 98.12 90 LEU A C 1
ATOM 655 O O . LEU A 1 90 ? 7.241 -1.765 0.079 1.00 98.12 90 LEU A O 1
ATOM 659 N N . TRP A 1 91 ? 5.289 -2.549 0.887 1.00 98.38 91 TRP A N 1
ATOM 660 C CA . TRP A 1 91 ? 5.762 -2.905 2.219 1.00 98.38 91 TRP A CA 1
ATOM 661 C C . TRP A 1 91 ? 5.438 -4.357 2.518 1.00 98.38 91 TRP A C 1
ATOM 663 O O . TRP A 1 91 ? 4.350 -4.827 2.190 1.00 98.38 91 TRP A O 1
ATOM 673 N N . ASP A 1 92 ? 6.355 -5.031 3.196 1.00 97.62 92 ASP A N 1
ATOM 674 C CA . ASP A 1 92 ? 6.091 -6.322 3.816 1.00 97.62 92 ASP A CA 1
ATOM 675 C C . ASP A 1 92 ? 5.320 -6.084 5.122 1.00 97.62 92 ASP A C 1
ATOM 677 O O . ASP A 1 92 ? 5.781 -5.346 6.000 1.00 97.62 92 ASP A O 1
ATOM 681 N N . THR A 1 93 ? 4.131 -6.669 5.258 1.00 96.44 93 THR A N 1
ATOM 682 C CA . THR A 1 93 ? 3.242 -6.395 6.403 1.00 96.44 93 THR A CA 1
ATOM 683 C C . THR A 1 93 ? 3.766 -6.999 7.705 1.00 96.44 93 THR A C 1
ATOM 685 O O . THR A 1 93 ? 3.603 -6.405 8.777 1.00 96.44 93 THR A O 1
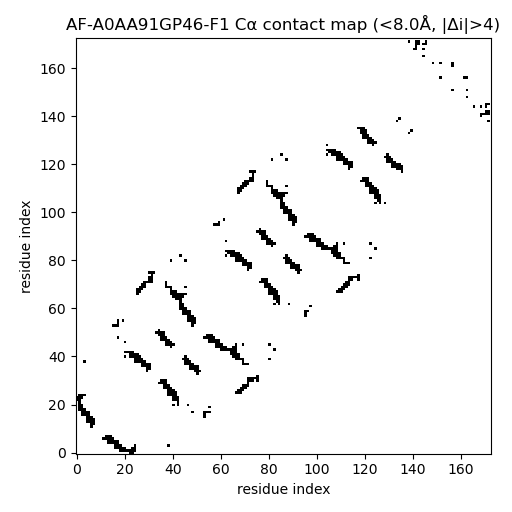ATOM 688 N N . SER A 1 94 ? 4.466 -8.133 7.621 1.00 96.06 94 SER A N 1
ATOM 689 C CA . SER A 1 94 ? 4.999 -8.866 8.773 1.00 96.06 94 SER A CA 1
ATOM 690 C C . SER A 1 94 ? 6.204 -8.163 9.408 1.00 96.06 94 SER A C 1
ATOM 692 O O . SER A 1 94 ? 6.283 -7.980 10.628 1.00 96.06 94 SER A O 1
ATOM 694 N N . THR A 1 95 ? 7.125 -7.676 8.582 1.00 96.56 95 THR A N 1
ATOM 695 C CA . THR A 1 95 ? 8.361 -7.018 9.008 1.00 96.56 95 THR A CA 1
ATOM 696 C C . THR A 1 95 ? 8.170 -5.5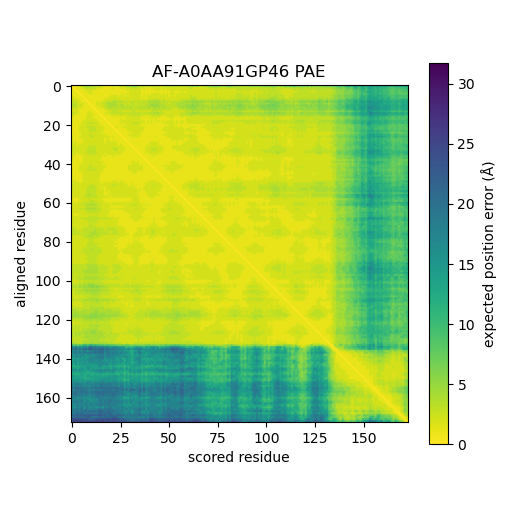10 9.127 1.00 96.56 95 THR A C 1
ATOM 698 O O . THR A 1 95 ? 8.719 -4.896 10.043 1.00 96.56 95 THR A O 1
ATOM 701 N N . GLY A 1 96 ? 7.320 -4.915 8.287 1.00 96.44 96 GLY A N 1
ATOM 702 C CA . GLY A 1 96 ? 7.174 -3.468 8.121 1.00 96.44 96 GLY A CA 1
ATOM 703 C C . GLY A 1 96 ? 8.267 -2.839 7.258 1.00 96.44 96 GLY A C 1
ATOM 704 O O . GLY A 1 96 ? 8.383 -1.614 7.223 1.00 96.44 96 GLY A O 1
ATOM 705 N N . LYS A 1 97 ? 9.103 -3.649 6.601 1.00 97.19 97 LYS A N 1
ATOM 706 C CA . LYS A 1 97 ? 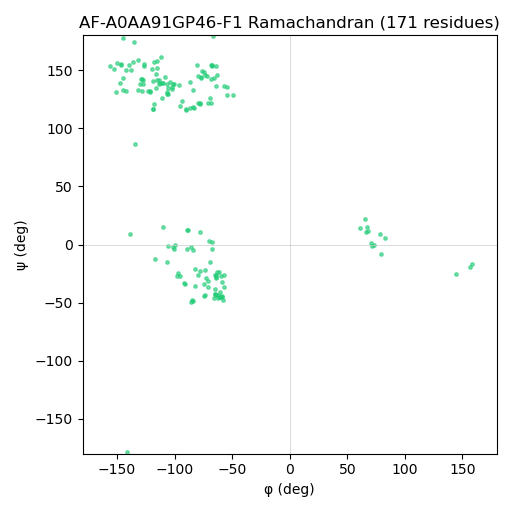10.163 -3.144 5.726 1.00 97.19 97 LYS A CA 1
ATOM 707 C C . LYS A 1 97 ? 9.587 -2.745 4.371 1.00 97.19 97 LYS A C 1
ATOM 709 O O . LYS A 1 97 ? 8.676 -3.386 3.852 1.00 97.19 97 LYS A O 1
ATOM 714 N N . GLN A 1 98 ? 10.152 -1.693 3.787 1.00 97.75 98 GLN A N 1
ATOM 715 C CA . GLN A 1 98 ? 9.877 -1.332 2.401 1.00 97.75 98 GLN A CA 1
ATOM 716 C C . GLN A 1 98 ? 10.492 -2.394 1.480 1.00 97.75 98 GLN A C 1
ATOM 718 O O . GLN A 1 98 ? 11.691 -2.652 1.561 1.00 97.75 98 GLN A O 1
ATOM 723 N N . ILE A 1 99 ? 9.682 -2.968 0.595 1.00 95.06 99 ILE A N 1
ATOM 724 C CA . ILE A 1 99 ? 10.112 -3.917 -0.439 1.00 95.06 99 ILE A CA 1
ATOM 725 C C . ILE A 1 99 ? 10.581 -3.151 -1.677 1.00 95.06 99 ILE A C 1
ATOM 727 O O . ILE A 1 99 ? 11.658 -3.407 -2.207 1.00 95.06 99 ILE A O 1
ATOM 731 N N . LYS A 1 100 ? 9.772 -2.194 -2.150 1.00 94.56 100 LYS A N 1
ATOM 732 C CA . LYS A 1 100 ? 10.025 -1.480 -3.409 1.00 94.56 100 LYS A CA 1
ATOM 733 C C . LYS A 1 100 ? 9.413 -0.085 -3.391 1.00 94.56 100 LYS A C 1
ATOM 735 O O . LYS A 1 100 ? 8.399 0.148 -2.736 1.00 94.56 100 LYS A O 1
ATOM 740 N N . THR A 1 101 ? 10.024 0.834 -4.133 1.00 97.38 101 THR A N 1
ATOM 741 C CA . THR A 1 101 ? 9.416 2.118 -4.508 1.00 97.38 101 THR A CA 1
ATOM 742 C C . THR A 1 101 ? 9.143 2.090 -6.008 1.00 97.38 101 THR A C 1
ATOM 744 O O . THR A 1 101 ? 10.044 1.802 -6.790 1.00 97.38 101 THR A O 1
ATOM 747 N N . LEU A 1 102 ? 7.902 2.356 -6.395 1.00 97.19 102 LEU A N 1
ATOM 748 C CA . LEU A 1 102 ? 7.460 2.494 -7.775 1.00 97.19 102 LEU A CA 1
ATOM 749 C C . LEU A 1 102 ? 7.489 3.980 -8.134 1.00 97.19 102 LEU A C 1
ATOM 751 O O . LEU A 1 102 ? 6.825 4.802 -7.494 1.00 97.19 102 LEU A O 1
ATOM 755 N N . THR A 1 103 ? 8.294 4.311 -9.138 1.00 97.06 103 THR A N 1
ATOM 756 C CA . THR A 1 103 ? 8.493 5.665 -9.657 1.00 97.06 103 THR A CA 1
ATOM 757 C C . THR A 1 103 ? 7.983 5.748 -11.092 1.00 97.06 103 THR A C 1
ATOM 759 O O . THR A 1 103 ? 7.957 4.754 -11.814 1.00 97.06 103 THR A O 1
ATOM 762 N N . GLY A 1 104 ? 7.548 6.936 -11.510 1.00 96.44 104 GLY A N 1
ATOM 763 C CA . GLY A 1 104 ? 7.092 7.184 -12.881 1.00 96.44 104 GLY A CA 1
ATOM 764 C C . GLY A 1 104 ? 5.930 8.165 -12.973 1.00 96.44 104 GLY A C 1
ATOM 765 O O . GLY A 1 104 ? 5.787 8.829 -13.994 1.00 96.44 104 GLY A O 1
ATOM 766 N N . HIS A 1 105 ? 5.126 8.301 -11.917 1.00 98.44 105 HIS A N 1
ATOM 767 C CA . HIS A 1 105 ? 4.169 9.401 -11.829 1.00 98.44 105 HIS A CA 1
ATOM 768 C C . HIS A 1 105 ? 4.897 10.740 -11.664 1.00 98.44 105 HIS A C 1
ATOM 770 O O . HIS A 1 105 ? 5.908 10.824 -10.965 1.00 98.44 105 HIS A O 1
ATOM 776 N N . THR A 1 106 ? 4.376 11.787 -12.301 1.00 98.31 106 THR A N 1
ATOM 777 C CA . THR A 1 106 ? 4.942 13.151 -12.243 1.00 98.31 106 THR A CA 1
ATOM 778 C C . THR A 1 106 ? 4.115 14.102 -11.375 1.00 98.31 106 THR A C 1
ATOM 780 O O . THR A 1 106 ? 4.495 15.253 -11.175 1.00 98.31 106 THR A O 1
ATOM 783 N N . GLY A 1 107 ? 3.010 13.609 -10.814 1.00 98.44 107 GLY A N 1
ATOM 784 C CA . GLY A 1 107 ? 2.151 14.312 -9.868 1.00 98.44 107 GLY A CA 1
ATOM 785 C C . GLY A 1 107 ? 1.748 13.429 -8.688 1.00 98.44 107 GLY A C 1
ATOM 786 O O . GLY A 1 107 ? 2.043 12.229 -8.664 1.00 98.44 107 GLY A O 1
ATOM 787 N N . LEU A 1 108 ? 1.059 14.038 -7.714 1.00 98.44 108 LEU A N 1
ATOM 788 C CA . LEU A 1 108 ? 0.653 13.377 -6.469 1.00 98.44 108 LEU A CA 1
ATOM 789 C C . LEU A 1 108 ? -0.141 12.109 -6.776 1.00 98.44 108 LEU A C 1
ATOM 791 O O . LEU A 1 108 ? -1.143 12.172 -7.495 1.00 98.44 108 LEU A O 1
ATOM 795 N N . VAL A 1 109 ? 0.251 10.984 -6.182 1.00 98.81 109 VAL A N 1
ATOM 796 C CA . VAL A 1 109 ? -0.525 9.750 -6.290 1.00 98.81 109 VAL A CA 1
ATOM 797 C C . VAL A 1 109 ? -1.627 9.801 -5.236 1.00 98.81 109 VAL A C 1
ATOM 799 O O . VAL A 1 109 ? -1.359 9.890 -4.035 1.00 98.81 109 VAL A O 1
ATOM 802 N N . ASN A 1 110 ? -2.879 9.796 -5.686 1.00 98.19 110 ASN A N 1
ATOM 803 C CA . ASN A 1 110 ? -4.046 9.932 -4.810 1.00 98.19 110 ASN A CA 1
ATOM 804 C C . ASN A 1 110 ? -4.632 8.575 -4.414 1.00 98.19 110 ASN A C 1
ATOM 806 O O . ASN A 1 110 ? -5.253 8.464 -3.364 1.00 98.19 110 ASN A O 1
ATOM 810 N N . GLY A 1 111 ? -4.456 7.552 -5.253 1.00 96.75 111 GLY A N 1
ATOM 811 C CA . GLY A 1 111 ? -5.082 6.249 -5.059 1.00 96.75 111 GLY A CA 1
ATOM 812 C C . GLY A 1 111 ? -4.170 5.099 -5.455 1.00 96.75 111 GLY A C 1
ATOM 813 O O . GLY A 1 111 ? -3.323 5.230 -6.341 1.00 96.75 111 GLY A O 1
ATOM 814 N N . VAL A 1 112 ? -4.369 3.970 -4.784 1.00 98.56 112 VAL A N 1
ATOM 815 C CA . VAL A 1 112 ? -3.670 2.711 -5.031 1.00 98.56 112 VAL A CA 1
ATOM 816 C C . VAL A 1 112 ? -4.606 1.546 -4.730 1.00 98.56 112 VAL A C 1
ATOM 818 O O . VAL A 1 112 ? -5.350 1.602 -3.752 1.00 98.56 112 VAL A O 1
ATOM 821 N N . SER A 1 113 ? -4.588 0.507 -5.562 1.00 98.31 113 SER A N 1
ATOM 822 C CA . SER A 1 113 ? -5.423 -0.683 -5.382 1.00 98.31 113 SER A CA 1
ATOM 823 C C . SER A 1 113 ? -4.738 -1.915 -5.961 1.00 98.31 113 SER A C 1
ATOM 825 O O . SER A 1 113 ? -4.252 -1.878 -7.093 1.00 98.31 113 SER A O 1
ATOM 827 N N . PHE A 1 114 ? -4.689 -3.000 -5.189 1.00 97.38 114 PHE A N 1
ATOM 828 C CA . PHE A 1 114 ? -4.303 -4.306 -5.720 1.00 97.38 114 PHE A CA 1
ATOM 829 C C . PHE A 1 114 ? -5.453 -4.925 -6.512 1.00 97.38 114 PHE A C 1
ATOM 831 O O . PHE A 1 114 ? -6.617 -4.819 -6.122 1.00 97.38 114 PHE A O 1
ATOM 838 N N . SER A 1 115 ? -5.118 -5.617 -7.600 1.00 96.44 115 SER A N 1
ATOM 839 C CA . SER A 1 115 ? -6.072 -6.491 -8.277 1.00 96.44 115 SER A CA 1
ATOM 840 C C . SER A 1 115 ? -6.485 -7.654 -7.358 1.00 96.44 115 SER A C 1
ATOM 842 O O . SER A 1 115 ? -5.696 -8.065 -6.503 1.00 96.44 115 SER A O 1
ATOM 844 N N . PRO A 1 116 ? -7.688 -8.234 -7.531 1.00 95.06 116 PRO A N 1
ATOM 845 C CA . PRO A 1 116 ? -8.156 -9.350 -6.701 1.00 95.06 116 PRO A CA 1
ATOM 846 C C . PRO A 1 116 ? -7.273 -10.603 -6.754 1.00 95.06 116 PRO A C 1
ATOM 848 O O . PRO A 1 116 ? -7.231 -11.361 -5.792 1.00 95.06 116 PRO A O 1
ATOM 851 N N . ASP A 1 117 ? -6.555 -10.817 -7.859 1.00 92.94 117 ASP A N 1
ATOM 852 C CA . ASP A 1 117 ? -5.585 -11.909 -8.008 1.00 92.94 117 ASP A CA 1
ATOM 853 C C . ASP A 1 117 ? -4.195 -11.575 -7.431 1.00 92.94 117 ASP A C 1
ATOM 855 O O . ASP A 1 117 ? -3.306 -12.424 -7.423 1.00 92.94 117 ASP A O 1
ATOM 859 N N . GLY A 1 118 ? -3.995 -10.338 -6.969 1.00 91.56 118 GLY A N 1
ATOM 860 C CA . GLY A 1 118 ? -2.753 -9.841 -6.390 1.00 91.56 118 GLY A CA 1
ATOM 861 C C . GLY A 1 118 ? -1.631 -9.593 -7.395 1.00 91.56 118 GLY A C 1
ATOM 862 O O . GLY A 1 118 ? -0.570 -9.143 -6.980 1.00 91.56 118 GLY A O 1
ATOM 863 N N . LYS A 1 119 ? -1.826 -9.839 -8.695 1.00 89.75 119 LYS A N 1
ATOM 864 C CA . LYS A 1 119 ? -0.744 -9.777 -9.699 1.00 89.75 119 LYS A CA 1
ATOM 865 C C . LYS A 1 119 ? -0.451 -8.370 -10.202 1.00 89.75 119 LYS A C 1
ATOM 867 O O . LYS A 1 119 ? 0.637 -8.096 -10.718 1.00 89.75 119 LYS A O 1
ATOM 872 N N . MET A 1 120 ? -1.421 -7.474 -10.054 1.00 93.25 120 MET A N 1
ATOM 873 C CA . MET A 1 120 ? -1.344 -6.104 -10.528 1.00 93.25 120 MET A CA 1
ATOM 874 C C . MET A 1 120 ? -1.635 -5.105 -9.417 1.00 93.25 120 MET A C 1
ATOM 876 O O . MET A 1 120 ? -2.342 -5.378 -8.445 1.00 93.25 120 MET A O 1
ATOM 880 N N . LEU A 1 121 ? -1.103 -3.907 -9.609 1.00 96.12 121 LEU A N 1
ATOM 881 C CA . LEU A 1 121 ? -1.443 -2.726 -8.840 1.00 96.12 121 LEU A CA 1
ATOM 882 C C . LEU A 1 121 ? -1.914 -1.637 -9.799 1.00 96.12 121 LEU A C 1
ATOM 884 O O . LEU A 1 121 ? -1.245 -1.371 -10.794 1.00 96.12 121 LEU A O 1
ATOM 888 N N . ALA A 1 122 ? -3.033 -0.992 -9.494 1.00 98.19 122 ALA A N 1
ATOM 889 C CA . ALA A 1 122 ? -3.488 0.209 -10.180 1.00 98.19 122 ALA A CA 1
ATOM 890 C C . ALA A 1 122 ? -3.190 1.437 -9.317 1.00 98.19 122 ALA A C 1
ATOM 892 O O . ALA A 1 122 ? -3.463 1.437 -8.113 1.00 98.19 122 ALA A O 1
ATOM 893 N N . THR A 1 123 ? -2.641 2.488 -9.923 1.00 98.62 123 THR A N 1
ATOM 894 C CA . THR A 1 123 ? -2.338 3.754 -9.241 1.00 98.62 123 THR A CA 1
ATOM 895 C C . THR A 1 123 ? -2.899 4.921 -10.033 1.00 98.62 123 THR A C 1
ATOM 897 O O . THR A 1 123 ? -2.793 4.943 -11.256 1.00 98.62 123 THR A O 1
ATOM 900 N N . ALA A 1 124 ? -3.494 5.891 -9.340 1.00 98.56 124 ALA A N 1
ATOM 901 C CA . ALA A 1 124 ? -4.112 7.066 -9.953 1.00 98.56 124 ALA A CA 1
ATOM 902 C C . ALA A 1 124 ? -3.457 8.347 -9.429 1.00 98.56 124 ALA A C 1
ATOM 904 O O . ALA A 1 124 ? -3.293 8.513 -8.213 1.00 98.56 124 ALA A O 1
ATOM 905 N N . SER A 1 125 ? -3.098 9.257 -10.336 1.00 98.75 125 SER A N 1
ATOM 906 C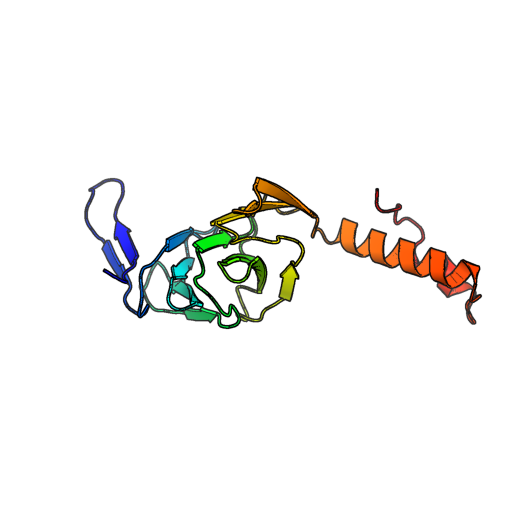 CA . SER A 1 125 ? -2.295 10.440 -10.017 1.00 98.75 125 SER A CA 1
ATOM 907 C C . SER A 1 125 ? -2.869 11.741 -10.581 1.00 98.75 125 SER A C 1
ATOM 909 O O . SER A 1 125 ? -3.653 11.754 -11.530 1.00 98.75 125 SER A O 1
ATOM 911 N N . ARG A 1 126 ? -2.454 12.864 -9.981 1.00 98.44 126 ARG A N 1
ATOM 912 C CA . ARG A 1 126 ? -2.691 14.226 -10.488 1.00 98.44 126 ARG A CA 1
ATOM 913 C C . ARG A 1 126 ? -1.949 14.550 -11.787 1.00 98.44 126 ARG A C 1
ATOM 915 O O . ARG A 1 126 ? -2.156 15.629 -12.326 1.00 98.44 126 ARG A O 1
ATOM 922 N N . ASP A 1 127 ? -1.114 13.650 -12.296 1.00 98.50 127 ASP A N 1
ATOM 923 C CA . ASP A 1 127 ? -0.542 13.765 -13.644 1.00 98.50 127 ASP A CA 1
ATOM 924 C C . ASP A 1 127 ? -1.516 13.354 -14.767 1.00 98.50 127 ASP A C 1
ATOM 926 O O . ASP A 1 127 ? -1.113 13.232 -15.920 1.00 98.50 127 ASP A O 1
ATOM 930 N N . ASN A 1 128 ? -2.799 13.167 -14.437 1.00 98.31 128 ASN A N 1
ATOM 931 C CA . ASN A 1 128 ? -3.869 12.739 -15.340 1.00 98.31 128 ASN A CA 1
ATOM 932 C C . ASN A 1 128 ? -3.691 11.315 -15.889 1.00 98.31 128 ASN A C 1
ATOM 934 O O . ASN A 1 128 ? -4.279 10.979 -16.918 1.00 98.31 128 ASN A O 1
ATOM 938 N N . THR A 1 129 ? -2.915 10.463 -15.209 1.00 98.38 129 THR A N 1
ATOM 939 C CA . THR A 1 129 ? -2.717 9.066 -15.617 1.00 98.38 129 THR A CA 1
ATOM 940 C C . THR A 1 129 ? -3.174 8.062 -14.561 1.00 98.38 129 THR A C 1
ATOM 942 O O . THR A 1 129 ? -3.119 8.299 -13.348 1.00 98.38 129 THR A O 1
ATOM 945 N N . VAL A 1 130 ? -3.588 6.894 -15.055 1.00 98.44 130 VAL A N 1
ATOM 946 C CA . VAL A 1 130 ? -3.638 5.651 -14.286 1.00 98.44 130 VAL A CA 1
ATOM 947 C C . VAL A 1 130 ? -2.502 4.767 -14.778 1.00 98.44 130 VAL A C 1
ATOM 949 O O . VAL A 1 130 ? -2.345 4.582 -15.985 1.00 98.44 130 VAL A O 1
ATOM 952 N N . ARG A 1 131 ? -1.711 4.217 -13.858 1.00 98.06 131 ARG A N 1
ATOM 953 C CA . ARG A 1 131 ? -0.653 3.254 -14.183 1.00 98.06 131 ARG A CA 1
ATOM 954 C C . ARG A 1 131 ? -1.004 1.885 -13.625 1.00 98.06 131 ARG A C 1
ATOM 956 O O . ARG A 1 131 ? -1.505 1.776 -12.506 1.00 98.06 131 ARG A O 1
ATOM 963 N N . LEU A 1 132 ? -0.725 0.857 -14.421 1.00 96.81 132 LEU A N 1
ATOM 964 C CA . LEU A 1 132 ? -0.805 -0.538 -14.013 1.00 96.81 132 LEU A CA 1
ATOM 965 C C . LEU A 1 132 ? 0.608 -1.074 -13.824 1.00 96.81 132 LEU A C 1
ATOM 967 O O . LEU A 1 132 ? 1.457 -0.929 -14.702 1.00 96.81 132 LEU A O 1
ATOM 971 N N . TRP A 1 133 ? 0.847 -1.695 -12.679 1.00 93.50 133 TRP A N 1
ATOM 972 C CA . TRP A 1 133 ? 2.138 -2.260 -12.316 1.00 93.50 133 TRP A CA 1
ATOM 973 C C . TRP A 1 133 ? 1.969 -3.754 -12.145 1.00 93.50 133 TRP A C 1
ATOM 975 O O . TRP A 1 133 ? 1.191 -4.195 -11.299 1.00 93.50 133 TRP A O 1
ATOM 985 N N . ARG A 1 134 ? 2.711 -4.535 -12.924 1.00 88.25 134 ARG A N 1
ATOM 986 C CA . ARG A 1 134 ? 2.854 -5.966 -12.672 1.00 88.25 134 ARG A CA 1
ATOM 987 C C . ARG A 1 134 ? 3.950 -6.169 -11.642 1.00 88.25 134 ARG A C 1
ATOM 989 O O . ARG A 1 134 ? 5.016 -5.562 -11.735 1.00 88.25 134 ARG A O 1
ATOM 996 N N . TRP A 1 135 ? 3.675 -6.989 -10.639 1.00 75.25 135 TRP A N 1
ATOM 997 C CA . TRP A 1 135 ? 4.661 -7.309 -9.605 1.00 75.25 135 TRP A CA 1
ATOM 998 C C . TRP A 1 135 ? 4.640 -8.791 -9.218 1.00 75.25 135 TRP A C 1
ATOM 1000 O O . TRP A 1 135 ? 5.306 -9.182 -8.265 1.00 75.25 135 TRP A O 1
ATOM 1010 N N . ASP A 1 136 ? 3.906 -9.617 -9.969 1.00 78.75 136 ASP A N 1
ATOM 1011 C CA . ASP A 1 136 ? 3.839 -11.053 -9.736 1.00 78.75 136 ASP A CA 1
ATOM 1012 C C . ASP A 1 136 ? 5.206 -11.733 -9.929 1.00 78.75 136 ASP A C 1
ATOM 1014 O O . ASP A 1 136 ? 6.017 -11.315 -10.760 1.00 78.75 136 ASP A O 1
ATOM 1018 N N . SER A 1 137 ? 5.474 -12.774 -9.131 1.00 73.56 137 SER A N 1
ATOM 1019 C CA . SER A 1 137 ? 6.747 -13.503 -9.170 1.00 73.56 137 SER A CA 1
ATOM 1020 C C . SER A 1 137 ? 7.048 -14.063 -10.556 1.00 73.56 137 SER A C 1
ATOM 1022 O O . SER A 1 137 ? 8.202 -14.020 -10.967 1.00 73.56 137 SER A O 1
ATOM 1024 N N . ASP A 1 138 ? 6.031 -14.517 -11.294 1.00 79.19 138 ASP A N 1
ATOM 1025 C CA . ASP A 1 138 ? 6.220 -15.033 -12.651 1.00 79.19 138 ASP A CA 1
ATOM 1026 C C . ASP A 1 138 ? 6.706 -13.927 -13.590 1.00 79.19 138 ASP A C 1
ATOM 1028 O O . ASP A 1 138 ? 7.610 -14.154 -14.386 1.00 79.19 138 ASP A O 1
ATOM 1032 N N . TYR A 1 139 ? 6.148 -12.719 -13.496 1.00 78.88 139 TYR A N 1
ATOM 1033 C CA . TYR A 1 139 ? 6.612 -11.568 -14.267 1.00 78.88 139 TYR A CA 1
ATOM 1034 C C . TYR A 1 139 ? 8.056 -11.192 -13.921 1.00 78.88 139 TYR A C 1
ATOM 1036 O O . TYR A 1 139 ? 8.864 -11.012 -14.825 1.00 78.88 139 TYR A O 1
ATOM 1044 N N . LEU A 1 140 ? 8.405 -11.135 -12.633 1.00 78.50 140 LEU A N 1
ATOM 1045 C CA . LEU A 1 140 ? 9.774 -10.817 -12.205 1.00 78.50 140 LEU A CA 1
ATOM 1046 C C . LEU A 1 140 ? 10.787 -11.889 -12.634 1.00 78.50 140 LEU A C 1
ATOM 1048 O O . LEU A 1 140 ? 11.897 -11.548 -13.033 1.00 78.50 140 LEU A O 1
ATOM 1052 N N . LEU A 1 141 ? 10.402 -13.167 -12.580 1.00 84.69 141 LEU A N 1
ATOM 1053 C CA . LEU A 1 141 ? 11.205 -14.280 -13.090 1.00 84.69 141 LEU A CA 1
ATOM 1054 C C . LEU A 1 141 ? 11.420 -14.161 -14.600 1.00 84.69 141 LEU A C 1
ATOM 1056 O O . LEU A 1 141 ? 12.538 -14.343 -15.069 1.00 84.69 141 LEU A O 1
ATOM 1060 N N . ARG A 1 142 ? 10.373 -13.819 -15.357 1.00 86.75 142 ARG A N 1
ATOM 1061 C CA . ARG A 1 142 ? 10.468 -13.628 -16.809 1.00 86.75 142 ARG A CA 1
ATOM 1062 C C . ARG A 1 142 ? 11.350 -12.439 -17.179 1.00 86.75 142 ARG A C 1
ATOM 1064 O O . ARG A 1 142 ? 12.223 -12.612 -18.011 1.00 86.75 142 ARG A O 1
ATOM 1071 N N . GLU A 1 143 ? 11.188 -11.293 -16.521 1.00 85.69 143 GLU A N 1
ATOM 1072 C CA . GLU A 1 143 ? 12.056 -10.116 -16.705 1.00 85.69 143 GLU A CA 1
ATOM 1073 C C . GLU A 1 143 ? 13.521 -10.436 -16.384 1.00 85.69 143 GLU A C 1
ATOM 1075 O O . GLU A 1 143 ? 14.419 -10.109 -17.157 1.00 85.69 143 GLU A O 1
ATOM 1080 N N . GLY A 1 144 ? 13.773 -11.128 -15.267 1.00 88.81 144 GLY A N 1
ATOM 1081 C CA . GLY A 1 144 ? 15.119 -11.582 -14.918 1.00 88.81 144 GLY A CA 1
ATOM 1082 C C . GLY A 1 144 ? 15.698 -12.531 -15.967 1.00 88.81 144 GLY A C 1
ATOM 1083 O O . GLY A 1 144 ? 16.864 -12.411 -16.336 1.00 88.81 144 GLY A O 1
ATOM 1084 N N . CYS A 1 145 ? 14.878 -13.438 -16.494 1.00 93.38 145 CYS A N 1
ATOM 1085 C CA . CYS A 1 145 ? 15.293 -14.356 -17.545 1.00 93.38 145 CYS A CA 1
ATOM 1086 C C . CYS A 1 145 ? 15.513 -13.686 -18.901 1.00 93.38 145 CYS A C 1
ATOM 1088 O O . CYS A 1 145 ? 16.442 -14.066 -19.610 1.00 93.38 145 CYS A O 1
ATOM 1090 N N . ASP A 1 146 ? 14.711 -12.689 -19.261 1.00 91.88 146 ASP A N 1
ATOM 1091 C CA . ASP A 1 146 ? 14.921 -11.902 -20.475 1.00 91.88 146 ASP A CA 1
ATOM 1092 C C . ASP A 1 146 ? 16.230 -11.116 -20.382 1.00 91.88 146 ASP A C 1
ATOM 1094 O O . ASP A 1 146 ? 17.038 -11.176 -21.308 1.00 91.88 146 ASP A O 1
ATOM 1098 N N . PHE A 1 147 ? 16.516 -10.515 -19.222 1.00 91.81 147 PHE A N 1
ATOM 1099 C CA . PHE A 1 147 ? 17.809 -9.882 -18.959 1.00 91.81 147 PHE A CA 1
ATOM 1100 C C . PHE A 1 147 ? 18.985 -10.860 -19.106 1.00 91.81 147 PHE A C 1
ATOM 1102 O O . PHE A 1 147 ? 19.965 -10.540 -19.777 1.00 91.81 147 PHE A O 1
ATOM 1109 N N . ILE A 1 148 ? 18.903 -12.058 -18.509 1.00 91.44 148 ILE A N 1
ATOM 1110 C CA . ILE A 1 148 ? 19.972 -13.070 -18.606 1.00 91.44 148 ILE A CA 1
ATOM 1111 C C . ILE A 1 148 ? 20.199 -13.487 -20.067 1.00 91.44 148 ILE A C 1
ATOM 1113 O O . ILE A 1 148 ? 21.343 -13.533 -20.522 1.00 91.44 148 ILE A O 1
ATOM 1117 N N . ARG A 1 149 ? 19.123 -13.738 -20.826 1.00 91.19 149 ARG A N 1
ATOM 1118 C CA . ARG A 1 149 ? 19.208 -14.081 -22.258 1.00 91.19 149 ARG A CA 1
ATOM 1119 C C . ARG A 1 149 ? 19.865 -12.967 -23.069 1.00 91.19 149 ARG A C 1
ATOM 1121 O O . ARG A 1 149 ? 20.728 -13.248 -23.897 1.00 91.19 149 ARG A O 1
ATOM 1128 N N . GLU A 1 150 ? 19.482 -11.712 -22.832 1.00 90.88 150 GLU A N 1
ATOM 1129 C CA . GLU A 1 150 ? 20.081 -10.558 -23.509 1.00 90.88 150 GLU A CA 1
ATOM 1130 C C . GLU A 1 150 ? 21.560 -10.383 -23.161 1.00 90.88 150 GLU A C 1
ATOM 1132 O O . GLU A 1 150 ? 22.383 -10.157 -24.051 1.00 90.88 150 GLU A O 1
ATOM 1137 N N . TYR A 1 151 ? 21.917 -10.531 -21.885 1.00 92.81 151 TYR A N 1
ATOM 1138 C CA . TYR A 1 151 ? 23.298 -10.435 -21.423 1.00 92.81 151 TYR A CA 1
ATOM 1139 C C . TYR A 1 151 ? 24.199 -11.470 -22.113 1.00 92.81 151 TYR A C 1
ATOM 1141 O O . TYR A 1 151 ? 25.278 -11.122 -22.611 1.00 92.81 151 TYR A O 1
ATOM 1149 N N . PHE A 1 152 ? 23.730 -12.716 -22.230 1.00 93.62 152 PHE A N 1
ATOM 1150 C CA . PHE A 1 152 ? 24.474 -13.799 -22.877 1.00 93.62 152 PHE A CA 1
ATOM 1151 C C . PHE A 1 152 ? 24.625 -13.657 -24.397 1.00 93.62 152 PHE A C 1
ATOM 1153 O O . PHE A 1 152 ? 25.523 -14.280 -24.964 1.00 93.62 152 PHE A O 1
ATOM 1160 N N . ASN A 1 153 ? 23.857 -12.783 -25.062 1.00 90.50 153 ASN A N 1
ATOM 1161 C CA . ASN A 1 153 ? 24.089 -12.471 -26.480 1.00 90.50 153 ASN A CA 1
ATOM 1162 C C . ASN A 1 153 ? 25.447 -11.797 -26.724 1.00 90.50 153 ASN A C 1
ATOM 1164 O O . ASN A 1 153 ? 25.998 -11.900 -27.818 1.00 90.50 153 ASN A O 1
ATOM 1168 N N . THR A 1 154 ? 25.977 -11.081 -25.727 1.00 94.44 154 THR A N 1
ATOM 1169 C CA . THR A 1 154 ? 27.265 -10.371 -25.831 1.00 94.44 154 THR A CA 1
ATOM 1170 C C . THR A 1 154 ? 28.326 -10.889 -24.862 1.00 94.44 154 THR A C 1
ATOM 1172 O O . THR A 1 154 ? 29.502 -10.584 -25.043 1.00 94.44 154 THR A O 1
ATOM 1175 N N . ASN A 1 155 ? 27.938 -11.710 -23.883 1.00 92.94 155 ASN A N 1
ATOM 1176 C CA . ASN A 1 155 ? 28.828 -12.269 -22.866 1.00 92.94 155 ASN A CA 1
ATOM 1177 C C . ASN A 1 155 ? 28.545 -13.771 -22.701 1.00 92.94 155 ASN A C 1
ATOM 1179 O O . ASN A 1 155 ? 27.731 -14.134 -21.858 1.00 92.94 155 ASN A O 1
ATOM 1183 N N . PRO A 1 156 ? 29.161 -14.659 -23.498 1.00 90.69 156 PRO A N 1
ATOM 1184 C CA . PRO A 1 156 ? 28.926 -16.097 -23.381 1.00 90.69 156 PRO A CA 1
ATOM 1185 C C . PRO A 1 156 ? 29.250 -16.593 -21.959 1.00 90.69 156 PRO A C 1
ATOM 1187 O O . PRO A 1 156 ? 30.283 -16.188 -21.422 1.00 90.69 156 PRO A O 1
ATOM 1190 N N . PRO A 1 157 ? 28.412 -17.448 -21.346 1.00 90.00 157 PRO A N 1
ATOM 1191 C CA . PRO A 1 157 ? 28.679 -17.952 -20.003 1.00 90.00 157 PRO A CA 1
ATOM 1192 C C . PRO A 1 157 ? 29.899 -18.877 -19.973 1.00 90.00 157 PRO A C 1
ATOM 1194 O O . PRO A 1 157 ? 30.230 -19.515 -20.974 1.00 90.00 157 PRO A O 1
ATOM 1197 N N . GLU A 1 158 ? 30.550 -18.947 -18.811 1.00 91.12 158 GLU A N 1
ATOM 1198 C CA . GLU A 1 158 ? 31.697 -19.832 -18.572 1.00 91.12 158 GLU A CA 1
ATOM 1199 C C . GLU A 1 158 ? 31.270 -21.302 -18.426 1.00 91.12 158 GLU A C 1
ATOM 1201 O O . GLU A 1 158 ? 31.992 -22.194 -18.872 1.00 91.12 158 GLU A O 1
ATOM 1206 N N . ASP A 1 159 ? 30.091 -21.551 -17.845 1.00 92.38 159 ASP A N 1
ATOM 1207 C CA . ASP A 1 159 ? 29.472 -22.872 -17.727 1.00 92.38 159 ASP A CA 1
ATOM 1208 C C . ASP A 1 159 ? 28.287 -22.989 -18.700 1.00 92.38 159 ASP A C 1
ATOM 1210 O O . ASP A 1 159 ? 27.392 -22.144 -18.736 1.00 92.38 159 ASP A O 1
ATOM 1214 N N . GLU A 1 160 ? 28.252 -24.057 -19.499 1.00 89.88 160 GLU A N 1
ATOM 1215 C CA . GLU A 1 160 ? 27.181 -24.280 -20.477 1.00 89.88 160 GLU A CA 1
ATOM 1216 C C . GLU A 1 160 ? 25.812 -24.473 -19.798 1.00 89.88 160 GLU A C 1
ATOM 1218 O O . GLU A 1 160 ? 24.779 -24.139 -20.381 1.00 89.88 160 GLU A O 1
ATOM 1223 N N . SER A 1 161 ? 25.780 -24.951 -18.548 1.00 90.50 161 SER A N 1
ATOM 1224 C CA . SER A 1 161 ? 24.537 -25.097 -17.782 1.00 90.50 161 SER A CA 1
ATOM 1225 C C . SER A 1 161 ? 23.859 -23.757 -17.468 1.00 90.50 161 SER A C 1
ATOM 1227 O O . SER A 1 161 ? 22.628 -23.710 -17.388 1.00 90.50 161 SER A O 1
ATOM 1229 N N . ASP A 1 162 ? 24.613 -22.652 -17.408 1.00 89.31 162 ASP A N 1
ATOM 1230 C CA . ASP A 1 162 ? 24.063 -21.312 -17.173 1.00 89.31 162 ASP A CA 1
ATOM 1231 C C . ASP A 1 162 ? 23.139 -20.866 -18.317 1.00 89.31 162 ASP A C 1
ATOM 1233 O O . ASP A 1 162 ? 22.161 -20.147 -18.090 1.00 89.31 162 ASP A O 1
ATOM 1237 N N . ARG A 1 163 ? 23.372 -21.353 -19.549 1.00 87.69 163 ARG A N 1
ATOM 1238 C CA . ARG A 1 163 ? 22.494 -21.078 -20.707 1.00 87.69 163 ARG A CA 1
ATOM 1239 C C . ARG A 1 163 ? 21.084 -21.628 -20.524 1.00 87.69 163 ARG A C 1
ATOM 1241 O O . ARG A 1 163 ? 20.150 -21.112 -21.132 1.00 87.69 163 ARG A O 1
ATOM 1248 N N . HIS A 1 164 ? 20.938 -22.643 -19.676 1.00 90.00 164 HIS A N 1
ATOM 1249 C CA . HIS A 1 164 ? 19.695 -23.368 -19.441 1.00 90.00 164 HIS A CA 1
ATOM 1250 C C . HIS A 1 164 ? 18.958 -22.923 -18.168 1.00 90.00 164 HIS A C 1
ATOM 1252 O O . HIS A 1 164 ? 17.869 -23.422 -17.887 1.00 90.00 164 HIS A O 1
ATOM 1258 N N . MET A 1 165 ? 19.487 -21.955 -17.403 1.00 87.81 165 MET A N 1
ATOM 1259 C CA . MET A 1 165 ? 18.864 -21.480 -16.149 1.00 87.81 165 MET A CA 1
ATOM 1260 C C . MET A 1 165 ? 17.427 -20.970 -16.317 1.00 87.81 165 MET A C 1
ATOM 1262 O O . MET A 1 165 ? 16.644 -20.990 -15.369 1.00 87.81 165 MET A O 1
ATOM 1266 N N . CYS A 1 166 ? 17.084 -20.509 -17.517 1.00 91.69 166 CYS A N 1
ATOM 1267 C CA . CYS A 1 166 ? 15.784 -19.936 -17.843 1.00 91.69 166 CYS A CA 1
ATOM 1268 C C . CYS A 1 166 ? 14.937 -20.825 -18.762 1.00 91.69 166 CYS A C 1
ATOM 1270 O O . CYS A 1 166 ? 13.947 -20.351 -19.335 1.00 91.69 166 CYS A O 1
ATOM 1272 N N . ASP A 1 167 ? 15.307 -22.098 -18.914 1.00 90.69 167 ASP A N 1
ATOM 1273 C CA . ASP A 1 167 ? 14.524 -23.061 -19.682 1.00 90.69 167 ASP A CA 1
ATOM 1274 C C . ASP A 1 167 ? 13.157 -23.291 -19.022 1.00 90.69 167 ASP A C 1
ATOM 1276 O O . ASP A 1 167 ? 13.019 -23.400 -17.805 1.00 90.69 167 ASP A O 1
ATOM 1280 N N . GLY A 1 168 ? 12.101 -23.318 -19.839 1.00 85.25 168 GLY A N 1
ATOM 1281 C CA . GLY A 1 168 ? 10.717 -23.447 -19.367 1.00 85.25 168 GLY A CA 1
ATOM 1282 C C . GLY A 1 168 ? 10.080 -22.156 -18.833 1.00 85.25 168 GLY A C 1
ATOM 1283 O O . GLY A 1 168 ? 8.866 -22.128 -18.620 1.00 85.25 168 GLY A O 1
ATOM 1284 N N . ILE A 1 169 ? 10.840 -21.066 -18.680 1.00 87.12 169 ILE A N 1
ATOM 1285 C CA . ILE A 1 169 ? 10.309 -19.741 -18.322 1.00 87.12 169 ILE A CA 1
ATOM 1286 C C . ILE A 1 169 ? 10.055 -18.955 -19.617 1.00 87.12 169 ILE A C 1
ATOM 1288 O O . ILE A 1 169 ? 10.953 -18.787 -20.431 1.00 87.12 169 ILE A O 1
ATOM 1292 N N . GLY A 1 170 ? 8.832 -18.472 -19.855 1.00 80.94 170 GLY A N 1
ATOM 1293 C CA . GLY A 1 170 ? 8.523 -17.655 -21.045 1.00 80.94 170 GLY A CA 1
ATOM 1294 C C . GLY A 1 170 ? 9.226 -16.286 -21.046 1.00 80.94 170 GLY A C 1
ATOM 1295 O O . GLY A 1 170 ? 9.919 -15.947 -20.092 1.00 80.94 170 GLY A O 1
ATOM 1296 N N . SER A 1 171 ? 9.031 -15.468 -22.084 1.00 76.69 171 SER A N 1
ATOM 1297 C CA . SER A 1 171 ? 9.421 -14.049 -22.027 1.00 76.69 171 SER A CA 1
ATOM 1298 C C . SER A 1 171 ? 8.363 -13.220 -21.294 1.00 76.69 171 SER A C 1
ATOM 1300 O O . SER A 1 171 ? 7.171 -13.581 -21.254 1.00 76.69 171 SER A O 1
ATOM 1302 N N . ALA A 1 172 ? 8.776 -12.097 -20.721 1.00 73.81 172 ALA A N 1
ATOM 1303 C CA . ALA A 1 172 ? 7.869 -11.016 -20.394 1.00 73.81 172 ALA A CA 1
ATOM 1304 C C . ALA A 1 172 ? 7.323 -10.436 -21.716 1.00 73.81 172 ALA A C 1
ATOM 1306 O O . ALA A 1 172 ? 7.986 -10.443 -22.755 1.00 73.81 172 ALA A O 1
ATOM 1307 N N . LYS A 1 173 ? 6.051 -10.042 -21.710 1.00 58.66 173 LYS A N 1
ATOM 1308 C CA . LYS A 1 173 ? 5.385 -9.315 -22.796 1.00 58.66 173 LYS A CA 1
ATOM 1309 C C . LYS A 1 173 ? 4.712 -8.100 -22.194 1.00 58.66 173 LYS A C 1
ATOM 1311 O O . LYS A 1 173 ? 4.186 -8.254 -21.061 1.00 58.66 173 LYS A O 1
#

Nearest PDB structures (foldseek):
  7mt1-assembly1_A  TM=9.875E-01  e=4.590E-17  Homo sapiens
  4cy5-assembly1_A  TM=9.811E-01  e=1.214E-15  Drosophila melanogaster
  7axx-assembly1_A  TM=9.916E-01  e=4.659E-15  Homo sapiens
  2co0-assembly2_C  TM=9.860E-01  e=5.887E-15  Homo sapiens
  7n61-assembly1_0D  TM=9.702E-01  e=3.825E-14  Chlamydomonas reinhardtii

Solvent-accessible surface area (backbone atoms only — not comparable to full-atom values): 9322 Å² total; per-residue (Å²): 134,24,54,48,74,44,63,39,86,89,77,72,43,76,74,46,76,36,77,80,58,90,29,50,60,58,26,65,28,61,30,71,84,56,55,35,34,38,37,10,13,56,66,20,33,35,37,33,28,34,57,87,81,51,45,76,75,46,75,39,76,80,57,86,26,34,18,33,12,35,24,39,29,60,83,42,56,35,34,39,37,10,13,54,65,23,33,34,37,34,28,35,59,88,82,53,45,78,74,46,75,50,77,81,58,87,23,38,19,54,35,42,40,50,36,86,85,47,41,35,35,42,36,36,33,72,62,80,46,73,47,79,43,80,72,32,68,68,54,54,52,13,47,52,40,46,52,52,56,57,50,39,75,81,48,74,70,93,49,76,67,64,79,51,76,49,66,96,56,62,75,64,129

Radius of gyration: 19.6 Å; Cα contacts (8 Å, |Δi|>4): 410; chains: 1; bounding box: 57×40×47 Å